Protein AF-A0A484GMH0-F1 (afdb_monomer)

Nearest PDB structures (foldseek):
  7a5h-assembly1_C  TM=8.309E-01  e=9.906E-07  Homo sapiens
  4v5j-assembly2_CY  TM=5.262E-01  e=5.027E-02  Thermus thermophilus HB8
  8fze-assembly1_w  TM=6.477E-01  e=5.880E-01  Escherichia coli
  6ost-assembly1_7  TM=6.336E-01  e=9.364E-01  Escherichia coli
  8oir-assembly1_Aa  TM=5.396E-01  e=1.395E+00  Homo sapiens

Sequence (112 aa):
QFTQNIGAGRPVLRSGGSTSILQMQKCGQSCTCHQTRSVDQNRDLAQRILQEKVDVFYNGENSPVYKEKREAEKRKQVRKKKANETLEKKKVLKEQWESSKNVPGERTADSD

Mean predicted aligned error: 14.79 Å

Solvent-accessible surface area (backbone atoms only — not comparable to full-atom values): 6808 Å² total; per-residue (Å²): 109,76,62,91,77,86,73,93,79,76,91,70,86,86,72,73,91,30,37,28,50,50,70,45,86,90,79,70,52,71,43,77,24,70,84,47,76,44,45,66,63,12,42,55,51,31,49,52,56,49,48,55,53,47,46,38,68,75,45,44,83,71,20,67,71,50,46,53,52,53,50,53,51,50,53,53,49,51,54,51,51,54,52,51,56,53,50,54,55,51,49,55,53,49,53,53,53,53,53,67,66,67,54,80,75,79,79,74,83,85,87,133

Structure (mmCIF, N/CA/C/O backbone):
data_AF-A0A484GMH0-F1
#
_entry.id   AF-A0A484GMH0-F1
#
loop_
_atom_site.group_PDB
_atom_site.id
_atom_site.type_symbol
_atom_site.label_atom_id
_atom_site.label_alt_id
_atom_site.label_comp_id
_atom_site.label_asym_id
_atom_site.label_entity_id
_atom_site.label_seq_id
_atom_site.pdbx_PDB_ins_code
_atom_site.Cartn_x
_atom_site.Cartn_y
_atom_site.Cartn_z
_atom_site.occupancy
_atom_site.B_iso_or_equiv
_atom_site.auth_seq_id
_atom_site.auth_comp_id
_atom_site.auth_asym_id
_atom_site.auth_atom_id
_atom_site.pdbx_PDB_model_num
ATOM 1 N N . GLN A 1 1 ? 22.576 0.852 -17.010 1.00 48.53 1 GLN A N 1
ATOM 2 C CA . GLN A 1 1 ? 23.902 0.680 -16.376 1.00 48.53 1 GLN A CA 1
ATOM 3 C C . GLN A 1 1 ? 23.690 -0.021 -15.038 1.00 48.53 1 GLN A C 1
ATOM 5 O O . GLN A 1 1 ? 22.777 0.371 -14.324 1.00 48.53 1 GLN A O 1
ATOM 10 N N . PHE A 1 2 ? 24.457 -1.069 -14.728 1.00 44.62 2 PHE A N 1
ATOM 11 C CA . PHE A 1 2 ? 24.383 -1.789 -13.450 1.00 44.62 2 PHE A CA 1
ATOM 12 C C . PHE A 1 2 ? 25.461 -1.216 -12.525 1.00 44.62 2 PHE A C 1
ATOM 14 O O . PHE A 1 2 ? 26.643 -1.369 -12.820 1.00 44.62 2 PHE A O 1
ATOM 21 N N . THR A 1 3 ? 25.094 -0.526 -11.445 1.00 44.19 3 THR A N 1
ATOM 22 C CA . THR A 1 3 ? 26.068 -0.058 -10.443 1.00 44.19 3 THR A CA 1
ATOM 23 C C . THR A 1 3 ? 25.788 -0.707 -9.099 1.00 44.19 3 THR A C 1
ATOM 25 O O . THR A 1 3 ? 24.674 -0.663 -8.589 1.00 44.19 3 THR A O 1
ATOM 28 N N . GLN A 1 4 ? 26.819 -1.316 -8.518 1.00 48.34 4 GLN A N 1
ATOM 29 C CA . GLN A 1 4 ? 26.768 -1.872 -7.171 1.00 48.34 4 GLN A CA 1
ATOM 30 C C . GLN A 1 4 ? 26.784 -0.706 -6.178 1.00 48.34 4 GLN A C 1
ATOM 32 O O . GLN A 1 4 ? 27.818 -0.071 -5.991 1.00 48.34 4 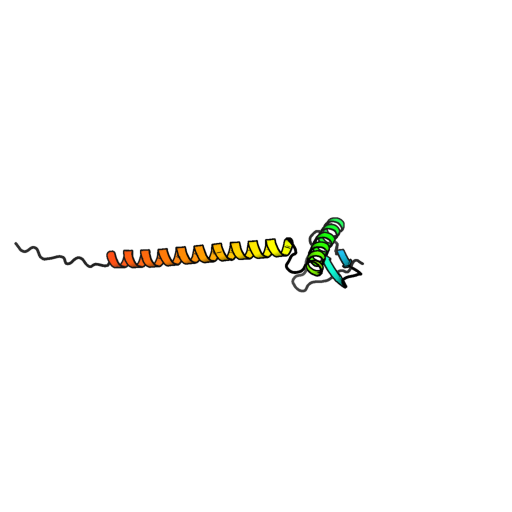GLN A O 1
ATOM 37 N N . ASN A 1 5 ? 25.643 -0.387 -5.568 1.00 44.81 5 ASN A N 1
ATOM 38 C CA . ASN A 1 5 ? 25.601 0.568 -4.462 1.00 44.81 5 ASN A CA 1
ATOM 39 C C . ASN A 1 5 ? 25.665 -0.185 -3.130 1.00 44.81 5 ASN A C 1
ATOM 41 O O . ASN A 1 5 ? 24.837 -1.051 -2.852 1.00 44.81 5 ASN A O 1
ATOM 45 N N . ILE A 1 6 ? 26.664 0.154 -2.314 1.00 49.91 6 ILE A N 1
ATOM 46 C CA . ILE A 1 6 ? 26.855 -0.363 -0.958 1.00 49.91 6 ILE A CA 1
ATOM 47 C C . ILE A 1 6 ? 26.068 0.543 -0.005 1.00 49.91 6 ILE A C 1
ATOM 49 O O . ILE A 1 6 ? 26.426 1.700 0.194 1.00 49.91 6 ILE A O 1
ATOM 53 N N . GLY A 1 7 ? 24.983 0.028 0.576 1.00 45.19 7 GLY A N 1
ATOM 54 C CA . GLY A 1 7 ? 24.279 0.688 1.677 1.00 45.19 7 GLY A CA 1
ATOM 55 C C . GLY A 1 7 ? 24.997 0.445 3.007 1.00 45.19 7 GLY A C 1
ATOM 56 O O . GLY A 1 7 ? 25.358 -0.689 3.319 1.00 45.19 7 GLY A O 1
ATOM 57 N N . ALA A 1 8 ? 25.211 1.504 3.789 1.00 57.28 8 ALA A N 1
ATOM 58 C CA . ALA A 1 8 ? 25.836 1.438 5.105 1.00 57.28 8 ALA A CA 1
ATOM 59 C C . ALA A 1 8 ? 24.957 0.658 6.103 1.00 57.28 8 ALA A C 1
ATOM 61 O O . ALA A 1 8 ? 23.850 1.083 6.428 1.00 57.28 8 ALA A O 1
ATOM 62 N N . GLY A 1 9 ? 25.470 -0.472 6.605 1.00 47.34 9 GLY A N 1
ATOM 63 C CA . GLY A 1 9 ? 24.882 -1.219 7.720 1.00 47.34 9 GLY A CA 1
ATOM 64 C C . GLY A 1 9 ? 24.852 -2.733 7.506 1.00 47.34 9 GLY A C 1
ATOM 65 O O . GLY A 1 9 ? 23.870 -3.263 7.003 1.00 47.34 9 GLY A O 1
ATOM 66 N N . ARG A 1 10 ? 25.892 -3.412 8.014 1.00 48.38 10 ARG A N 1
ATOM 67 C CA . ARG A 1 10 ? 26.157 -4.871 8.037 1.00 48.38 10 ARG A CA 1
ATOM 68 C C . ARG A 1 10 ? 26.772 -5.464 6.754 1.00 48.38 10 ARG A C 1
ATOM 70 O O . ARG A 1 10 ? 26.235 -5.272 5.667 1.00 48.38 10 ARG A O 1
ATOM 77 N N . PRO A 1 11 ? 27.868 -6.243 6.868 1.00 45.25 11 PRO A N 1
ATOM 78 C CA . PRO A 1 11 ? 28.410 -7.000 5.747 1.00 45.25 11 PRO A 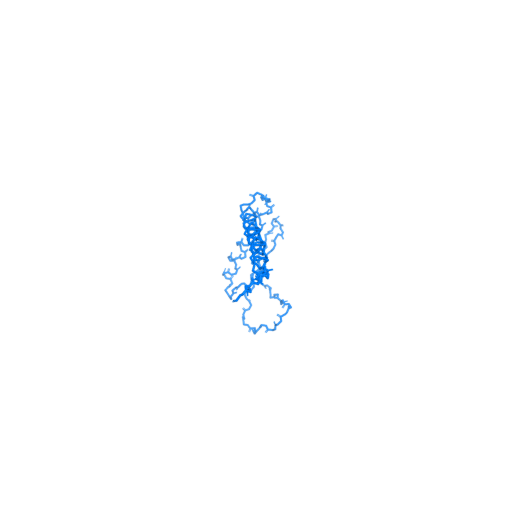CA 1
ATOM 79 C C . PRO A 1 11 ? 27.437 -8.129 5.389 1.00 45.25 11 PRO A C 1
ATOM 81 O O . PRO A 1 11 ? 27.369 -9.162 6.052 1.00 45.25 11 PRO A O 1
ATOM 84 N N . VAL A 1 12 ? 26.647 -7.915 4.340 1.00 48.78 12 VAL A N 1
ATOM 85 C CA . VAL A 1 12 ? 25.870 -8.975 3.697 1.00 48.78 12 VAL A CA 1
ATOM 86 C C . VAL A 1 12 ? 26.869 -9.868 2.964 1.00 48.78 12 VAL A C 1
ATOM 88 O O . VAL A 1 12 ? 27.599 -9.378 2.102 1.00 48.78 12 VAL A O 1
ATOM 91 N N . LEU A 1 13 ? 26.934 -11.159 3.323 1.00 46.47 13 LEU A N 1
ATOM 92 C CA . LEU A 1 13 ? 27.776 -12.139 2.631 1.00 46.47 13 LEU A CA 1
ATOM 93 C C . LEU A 1 13 ? 27.540 -12.032 1.120 1.00 46.47 13 LEU A C 1
ATOM 95 O O . LEU A 1 13 ? 26.443 -12.258 0.603 1.00 46.47 13 LEU A O 1
ATOM 99 N N . ARG A 1 14 ? 28.597 -11.604 0.434 1.00 55.09 14 ARG A N 1
ATOM 100 C CA . ARG A 1 14 ? 28.591 -11.184 -0.959 1.00 55.09 14 ARG A CA 1
ATOM 101 C C . ARG A 1 14 ? 28.341 -12.398 -1.850 1.00 55.09 14 ARG A C 1
ATOM 103 O O . ARG A 1 14 ? 29.213 -13.246 -1.995 1.00 55.09 14 ARG A O 1
ATOM 110 N N . SER A 1 15 ? 27.176 -12.456 -2.486 1.00 49.88 15 SER A N 1
ATOM 111 C CA . SER A 1 15 ? 26.957 -13.344 -3.629 1.00 49.88 15 SER A CA 1
ATOM 112 C C . SER A 1 15 ? 26.062 -12.649 -4.654 1.00 49.88 15 SER A C 1
ATOM 114 O O . SER A 1 15 ? 24.876 -12.453 -4.393 1.00 49.88 15 SER A O 1
ATOM 116 N N . GLY A 1 16 ? 26.682 -12.229 -5.767 1.00 55.91 16 GLY A N 1
ATOM 117 C CA . GLY A 1 16 ? 26.065 -11.779 -7.024 1.00 55.91 16 GLY A CA 1
ATOM 118 C C . GLY A 1 16 ? 25.149 -10.554 -6.939 1.00 55.91 16 GLY A C 1
ATOM 119 O O . GLY A 1 16 ? 23.947 -10.697 -6.753 1.00 55.91 16 GLY A O 1
ATOM 120 N N . GLY A 1 17 ? 25.696 -9.346 -7.110 1.00 58.09 17 GLY A N 1
ATOM 121 C CA . GLY A 1 17 ? 24.915 -8.102 -7.118 1.00 58.09 17 GLY A CA 1
ATOM 122 C C . GLY A 1 17 ? 24.117 -7.902 -8.412 1.00 58.09 17 GLY A C 1
ATOM 123 O O . GLY A 1 17 ? 24.685 -7.516 -9.429 1.00 58.09 17 GLY A O 1
ATOM 124 N N . SER A 1 18 ? 22.803 -8.124 -8.363 1.00 62.09 18 SER A N 1
ATOM 125 C CA . SER A 1 18 ? 21.842 -7.913 -9.458 1.00 62.09 18 SER A CA 1
ATOM 126 C C . SER A 1 18 ? 21.076 -6.589 -9.312 1.00 62.09 18 SER A C 1
ATOM 128 O O . SER A 1 18 ? 19.857 -6.548 -9.159 1.00 62.09 18 SER A O 1
ATOM 130 N N . THR A 1 19 ? 21.807 -5.475 -9.334 1.00 62.78 19 THR A N 1
ATOM 131 C CA . THR A 1 19 ? 21.259 -4.118 -9.191 1.00 62.78 19 THR A CA 1
ATOM 132 C C . THR A 1 19 ? 20.698 -3.568 -10.498 1.00 62.78 19 THR A C 1
ATOM 134 O O . THR A 1 19 ? 21.461 -3.112 -11.348 1.00 62.78 19 THR A O 1
ATOM 137 N N . SER A 1 20 ? 19.378 -3.487 -10.639 1.00 64.06 20 SER A N 1
ATOM 138 C CA . SER A 1 20 ? 18.770 -2.829 -11.804 1.00 64.06 20 SER A CA 1
ATOM 139 C C . SER A 1 20 ? 18.550 -1.339 -11.524 1.00 64.06 20 SER A C 1
ATOM 141 O O . SER A 1 20 ? 17.843 -0.975 -10.580 1.00 64.06 20 SER A O 1
ATOM 143 N N . ILE A 1 21 ? 19.149 -0.471 -12.348 1.00 68.00 21 ILE A N 1
ATOM 144 C CA . ILE A 1 21 ? 18.883 0.977 -12.365 1.00 68.00 21 ILE A CA 1
ATOM 145 C C . ILE A 1 21 ? 18.092 1.320 -13.618 1.00 68.00 21 ILE A C 1
ATOM 147 O O . ILE A 1 21 ? 18.552 1.064 -14.735 1.00 68.00 21 ILE A O 1
ATOM 151 N N . LEU A 1 22 ? 16.928 1.935 -13.421 1.00 70.38 22 LEU A N 1
ATOM 152 C CA . LEU A 1 22 ? 16.090 2.461 -14.490 1.00 70.38 22 LEU A CA 1
ATOM 153 C C . LEU A 1 22 ? 15.906 3.971 -14.309 1.00 70.38 22 LEU A C 1
ATOM 155 O O . LEU A 1 22 ? 15.571 4.444 -13.220 1.00 70.38 22 LEU A O 1
ATOM 159 N N . GLN A 1 23 ? 16.107 4.718 -15.391 1.00 73.50 23 GLN A N 1
ATOM 160 C CA . GLN A 1 23 ? 15.944 6.168 -15.433 1.00 73.50 23 GLN A CA 1
ATOM 161 C C . GLN A 1 23 ? 15.025 6.551 -16.592 1.00 73.50 23 GLN A C 1
ATOM 163 O O . GLN A 1 23 ? 15.240 6.123 -17.726 1.00 73.50 23 GLN A O 1
ATOM 168 N N . MET A 1 24 ? 14.023 7.384 -16.310 1.00 72.31 24 MET A N 1
ATOM 169 C CA . MET A 1 24 ? 13.164 7.978 -17.331 1.00 72.31 24 MET A CA 1
ATOM 170 C C . MET A 1 24 ? 13.815 9.256 -17.872 1.00 72.31 24 MET A C 1
ATOM 172 O O . MET A 1 24 ? 14.026 10.207 -17.121 1.00 72.31 24 MET A O 1
ATOM 176 N N . GLN A 1 25 ? 14.072 9.326 -19.180 1.00 62.91 25 GLN A N 1
ATOM 177 C CA . GLN A 1 25 ? 14.740 10.488 -19.787 1.00 62.91 25 GLN A CA 1
ATOM 178 C C . GLN A 1 25 ? 13.916 11.786 -19.741 1.00 62.91 25 GLN A C 1
ATOM 180 O O . GLN A 1 25 ? 14.492 12.861 -19.645 1.00 62.91 25 GLN A O 1
ATOM 185 N N . LYS A 1 26 ? 12.580 11.715 -19.816 1.00 63.03 26 LYS A N 1
ATOM 186 C CA . LYS A 1 26 ? 11.726 12.911 -19.960 1.00 63.03 26 LYS A CA 1
ATOM 187 C C . LYS A 1 26 ? 11.402 13.621 -18.641 1.00 63.03 26 LYS A C 1
ATOM 189 O O . LYS A 1 26 ? 11.220 14.829 -18.640 1.00 63.03 26 LYS A O 1
ATOM 194 N N . CYS A 1 27 ? 11.349 12.879 -17.535 1.00 63.41 27 CYS A N 1
ATOM 195 C CA . CYS A 1 27 ? 10.976 13.390 -16.209 1.00 63.41 27 CYS A CA 1
ATOM 196 C C . CYS A 1 27 ? 12.184 13.515 -15.258 1.00 63.41 27 CYS A C 1
ATOM 198 O O . CYS A 1 27 ? 12.066 14.074 -14.174 1.00 63.41 27 CYS A O 1
ATOM 200 N N . GLY A 1 28 ? 13.342 12.942 -15.610 1.00 69.38 28 GLY A N 1
ATOM 201 C CA . GLY A 1 28 ? 14.514 12.888 -14.725 1.00 69.38 28 GLY A CA 1
ATOM 202 C C . GLY A 1 28 ? 14.368 11.933 -13.531 1.00 69.38 28 GLY A C 1
ATOM 203 O O . GLY A 1 28 ? 15.321 11.751 -12.777 1.00 69.38 28 GLY A O 1
ATOM 204 N N . GLN A 1 29 ? 13.213 11.277 -13.370 1.00 74.88 29 GLN A N 1
ATOM 205 C CA . GLN A 1 29 ? 12.964 10.332 -12.287 1.00 74.88 29 GLN A CA 1
ATOM 206 C C . GLN A 1 29 ? 13.815 9.065 -12.457 1.00 74.88 29 GLN A C 1
ATOM 208 O O . GLN A 1 29 ? 13.820 8.431 -13.518 1.00 74.88 29 GLN A O 1
ATOM 213 N N . SER A 1 30 ? 14.509 8.674 -11.389 1.00 75.38 30 SER A N 1
ATOM 214 C CA . SER A 1 30 ? 15.303 7.449 -11.329 1.00 75.38 30 SER A CA 1
ATOM 215 C C . SER A 1 30 ? 14.809 6.507 -10.229 1.00 75.38 30 SER A C 1
ATOM 217 O O . SER A 1 30 ? 14.219 6.908 -9.215 1.00 75.38 30 SER A O 1
ATOM 219 N N . CYS A 1 31 ? 15.013 5.212 -10.449 1.00 76.19 31 CYS A N 1
ATOM 220 C CA . CYS A 1 31 ? 14.775 4.175 -9.458 1.00 76.19 31 CYS A CA 1
ATOM 221 C C . CYS A 1 31 ? 15.897 3.133 -9.510 1.00 76.19 31 CYS A C 1
ATOM 223 O O . CYS A 1 31 ? 16.397 2.773 -10.577 1.00 76.19 31 CYS A O 1
ATOM 225 N N . THR A 1 32 ? 16.296 2.660 -8.334 1.00 77.75 32 THR A N 1
ATOM 226 C CA . THR A 1 32 ? 17.236 1.554 -8.169 1.00 77.75 32 THR A CA 1
ATOM 227 C C . THR A 1 32 ? 16.511 0.443 -7.414 1.00 77.75 32 THR A C 1
ATOM 229 O O . THR A 1 32 ? 15.840 0.704 -6.415 1.00 77.75 32 THR A O 1
ATOM 232 N N . CYS A 1 33 ? 16.579 -0.793 -7.909 1.00 75.94 33 CYS A N 1
ATOM 233 C CA . CYS A 1 33 ? 15.891 -1.939 -7.309 1.00 75.94 33 CYS A CA 1
ATOM 234 C C . CYS A 1 33 ? 16.870 -3.093 -7.053 1.00 75.94 33 CYS A C 1
ATOM 236 O O . CYS A 1 33 ? 17.670 -3.439 -7.923 1.00 75.94 33 CYS A O 1
ATOM 238 N N . HIS A 1 34 ? 16.791 -3.667 -5.848 1.00 77.81 34 HIS A N 1
ATOM 239 C CA . HIS A 1 34 ? 17.595 -4.801 -5.372 1.00 77.81 34 HIS A CA 1
ATOM 240 C C . HIS A 1 34 ? 16.750 -5.724 -4.486 1.00 77.81 34 HIS A C 1
ATOM 242 O O . HIS A 1 34 ? 17.130 -6.059 -3.365 1.00 77.81 34 HIS A O 1
ATOM 248 N N . GLN A 1 35 ? 15.542 -6.056 -4.935 1.00 76.81 35 GLN A N 1
ATOM 249 C CA . GLN A 1 35 ? 14.603 -6.796 -4.096 1.00 76.81 35 GLN A CA 1
ATOM 250 C C . GLN A 1 35 ? 14.886 -8.301 -4.106 1.00 76.81 35 GLN A C 1
ATOM 252 O O . GLN A 1 35 ? 14.721 -8.983 -3.097 1.00 76.81 35 GLN A O 1
ATOM 257 N N . THR A 1 36 ? 15.307 -8.819 -5.257 1.00 81.31 36 THR A N 1
ATOM 258 C CA . THR A 1 36 ? 15.567 -10.240 -5.482 1.00 81.31 36 THR A CA 1
ATOM 259 C C . THR A 1 36 ? 16.975 -10.446 -6.029 1.00 81.31 36 THR A C 1
ATOM 261 O O . THR A 1 36 ? 17.648 -9.500 -6.435 1.00 81.31 36 THR A O 1
ATOM 264 N N . ARG A 1 37 ? 17.426 -11.703 -6.072 1.00 79.12 37 ARG A N 1
ATOM 265 C CA . ARG A 1 37 ? 18.674 -12.068 -6.759 1.00 79.12 37 ARG A CA 1
ATOM 266 C C . ARG A 1 37 ? 18.520 -12.074 -8.288 1.00 79.12 37 ARG A C 1
ATOM 268 O O . ARG A 1 37 ? 19.537 -12.099 -8.974 1.00 79.12 37 ARG A O 1
ATOM 275 N N . SER A 1 38 ? 17.294 -12.012 -8.816 1.00 78.19 38 SER A N 1
ATOM 276 C CA . SER A 1 38 ? 17.012 -12.009 -10.253 1.00 78.19 38 SER A CA 1
ATOM 277 C C . SER A 1 38 ? 16.997 -10.588 -10.820 1.00 78.19 38 SER A C 1
ATOM 279 O O . SER A 1 38 ? 16.256 -9.718 -10.361 1.00 78.19 38 SER A O 1
ATOM 281 N N . VAL A 1 39 ? 17.809 -10.358 -11.854 1.00 77.94 39 VAL A N 1
ATOM 282 C CA . VAL A 1 39 ? 17.892 -9.067 -12.555 1.00 77.94 39 VAL A CA 1
ATOM 283 C C . VAL A 1 39 ? 16.579 -8.735 -13.261 1.00 77.94 39 VAL A C 1
ATOM 285 O O . VAL A 1 39 ? 16.139 -7.588 -13.193 1.00 77.94 39 VAL A O 1
ATOM 288 N N . ASP A 1 40 ? 15.941 -9.723 -13.890 1.00 81.75 40 ASP A N 1
ATOM 289 C CA . ASP A 1 40 ? 14.696 -9.530 -14.641 1.00 81.75 40 ASP A CA 1
ATOM 290 C C . ASP A 1 40 ? 13.541 -9.171 -13.709 1.00 81.75 40 ASP A C 1
ATOM 292 O O . ASP A 1 40 ? 12.851 -8.178 -13.928 1.00 81.75 40 ASP A O 1
ATOM 296 N N . GLN A 1 41 ? 13.419 -9.879 -12.580 1.00 82.88 41 GLN A N 1
ATOM 297 C CA . GLN A 1 41 ? 12.443 -9.525 -11.546 1.00 82.88 41 GLN A CA 1
ATOM 298 C C . GLN A 1 41 ? 12.703 -8.117 -10.998 1.00 82.88 41 GLN A C 1
ATOM 300 O O . GLN A 1 41 ? 11.771 -7.331 -10.833 1.00 82.88 41 GLN A O 1
ATOM 305 N N . ASN A 1 42 ? 13.967 -7.754 -10.764 1.00 81.69 42 ASN A N 1
ATOM 306 C CA . ASN A 1 42 ? 14.319 -6.407 -10.314 1.00 81.69 42 ASN A CA 1
ATOM 307 C C . ASN A 1 42 ? 14.038 -5.342 -11.387 1.00 81.69 42 ASN A C 1
ATOM 309 O O . ASN A 1 42 ? 13.691 -4.213 -11.044 1.00 81.69 42 ASN A O 1
ATOM 313 N N . ARG A 1 43 ? 14.161 -5.674 -12.677 1.00 82.19 43 ARG A N 1
ATOM 314 C CA . ARG A 1 43 ? 13.851 -4.778 -13.798 1.00 82.19 43 ARG A CA 1
ATOM 315 C C . ARG A 1 43 ? 12.346 -4.543 -13.918 1.00 82.19 43 ARG A C 1
ATOM 317 O O . ARG A 1 43 ? 11.941 -3.397 -14.098 1.00 82.19 43 ARG A O 1
ATOM 324 N N . ASP A 1 44 ? 11.533 -5.584 -13.785 1.00 86.25 44 ASP A N 1
ATOM 325 C CA . ASP A 1 44 ? 10.072 -5.469 -13.820 1.00 86.25 44 ASP A CA 1
ATOM 326 C C . ASP A 1 44 ? 9.548 -4.680 -12.618 1.00 86.25 44 ASP A C 1
ATOM 328 O O . ASP A 1 44 ? 8.699 -3.800 -12.761 1.00 86.25 44 ASP A O 1
ATOM 332 N N . LEU A 1 45 ? 10.111 -4.926 -11.433 1.00 85.31 45 LEU A N 1
ATOM 333 C CA . LEU A 1 45 ? 9.804 -4.147 -10.235 1.00 85.31 45 LEU A CA 1
ATOM 334 C C . LEU A 1 45 ? 10.220 -2.682 -10.390 1.00 85.31 45 LEU A C 1
ATOM 336 O O . LEU A 1 45 ? 9.437 -1.790 -10.069 1.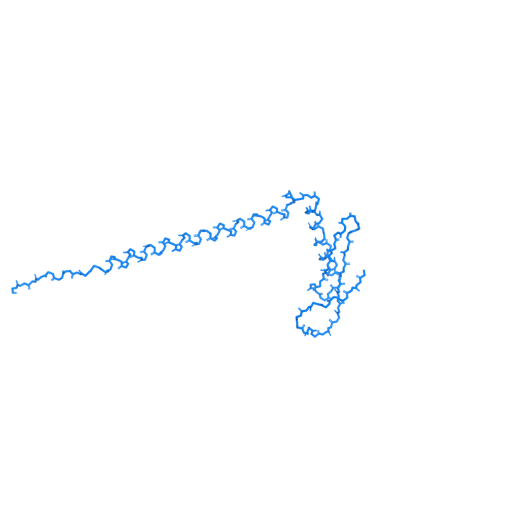00 85.31 45 LEU A O 1
ATOM 340 N N . ALA A 1 46 ? 11.418 -2.417 -10.918 1.00 83.75 46 ALA A N 1
ATOM 341 C CA . ALA A 1 46 ? 11.879 -1.058 -11.185 1.00 83.75 46 ALA A CA 1
ATOM 342 C C . ALA A 1 46 ? 10.956 -0.329 -12.174 1.00 83.75 46 ALA A C 1
ATOM 344 O O . ALA A 1 46 ? 10.615 0.827 -11.939 1.00 83.75 46 ALA A O 1
ATOM 345 N N . GLN A 1 47 ? 10.495 -1.003 -13.233 1.00 86.06 47 GLN A N 1
ATOM 346 C CA . GLN A 1 47 ? 9.530 -0.441 -14.183 1.00 86.06 47 GLN A CA 1
ATOM 347 C C . GLN A 1 47 ? 8.197 -0.097 -13.515 1.00 86.06 47 GLN A C 1
ATOM 349 O O . GLN A 1 47 ? 7.718 1.018 -13.694 1.00 86.06 47 GLN A O 1
ATOM 354 N N . ARG A 1 48 ? 7.632 -0.999 -12.701 1.00 86.44 48 ARG A N 1
ATOM 355 C CA . ARG A 1 48 ? 6.381 -0.735 -11.964 1.00 86.44 48 ARG A CA 1
ATOM 356 C C . ARG A 1 48 ? 6.516 0.461 -11.024 1.00 86.44 48 ARG A C 1
ATOM 358 O O . ARG A 1 48 ? 5.704 1.376 -11.075 1.00 86.44 48 ARG A O 1
ATOM 365 N N . ILE A 1 49 ? 7.589 0.497 -10.232 1.00 85.44 49 ILE A N 1
ATOM 366 C CA . ILE A 1 49 ? 7.868 1.602 -9.303 1.00 85.44 49 ILE A CA 1
ATOM 367 C C . ILE A 1 49 ? 8.053 2.921 -10.060 1.00 85.44 49 ILE A C 1
ATOM 369 O O . ILE A 1 49 ? 7.605 3.973 -9.606 1.00 85.44 49 ILE A O 1
ATOM 373 N N . LEU A 1 50 ? 8.748 2.894 -11.199 1.00 85.38 50 LEU A N 1
ATOM 374 C CA . LEU A 1 50 ? 8.955 4.087 -12.010 1.00 85.38 50 LEU A CA 1
ATOM 375 C C . LEU A 1 50 ? 7.642 4.571 -12.628 1.00 85.38 50 LEU A C 1
ATOM 377 O O . LEU A 1 50 ? 7.385 5.770 -12.588 1.00 85.38 50 LEU A O 1
ATOM 381 N N . GLN A 1 51 ? 6.810 3.656 -13.132 1.00 84.69 51 GLN A N 1
ATOM 382 C CA . GLN A 1 51 ? 5.491 3.963 -13.682 1.00 84.69 51 GLN A CA 1
ATOM 383 C C . GLN A 1 51 ? 4.598 4.623 -12.630 1.00 84.69 51 GLN A C 1
ATOM 385 O O . GLN A 1 51 ? 4.071 5.698 -12.884 1.00 84.69 51 GLN A O 1
ATOM 390 N N . GLU A 1 52 ? 4.518 4.069 -11.418 1.00 84.31 52 GLU A N 1
ATOM 391 C CA . GLU A 1 52 ? 3.749 4.672 -10.322 1.00 84.31 52 GLU A CA 1
ATOM 392 C C . GLU A 1 52 ? 4.236 6.087 -9.984 1.00 84.31 52 GLU A C 1
ATOM 394 O O . GLU A 1 52 ? 3.435 7.007 -9.815 1.00 84.31 52 GLU A O 1
ATOM 399 N N . LYS A 1 53 ? 5.559 6.295 -9.908 1.00 83.12 53 LYS A N 1
ATOM 400 C CA . LYS A 1 53 ? 6.135 7.626 -9.651 1.00 83.12 53 LYS A CA 1
ATOM 401 C C . LYS A 1 53 ? 5.791 8.622 -10.753 1.00 83.12 53 LYS A C 1
ATOM 403 O O . LYS A 1 53 ? 5.576 9.795 -10.465 1.00 83.12 53 LYS A O 1
ATOM 408 N N . VAL A 1 54 ? 5.755 8.162 -11.995 1.00 84.12 54 VAL A N 1
ATOM 409 C CA . VAL A 1 54 ? 5.451 8.983 -13.169 1.00 84.12 54 VAL A CA 1
ATOM 410 C C . VAL A 1 54 ? 3.966 9.304 -13.232 1.00 84.12 54 VAL A C 1
ATOM 412 O O . VAL A 1 54 ? 3.609 10.457 -13.449 1.00 84.12 54 VAL A O 1
ATOM 415 N N . ASP A 1 55 ? 3.105 8.332 -12.947 1.00 83.38 55 ASP A N 1
ATOM 416 C CA . ASP A 1 55 ? 1.666 8.547 -12.846 1.00 83.38 55 ASP A CA 1
ATOM 417 C C . ASP A 1 55 ? 1.346 9.553 -11.738 1.00 83.38 55 ASP A C 1
ATOM 419 O O . ASP A 1 55 ? 0.483 10.406 -11.914 1.00 83.38 55 ASP A O 1
ATOM 423 N N . VAL A 1 56 ? 2.058 9.511 -10.607 1.00 81.62 56 VAL A N 1
ATOM 424 C CA . VAL A 1 56 ? 1.941 10.536 -9.556 1.00 81.62 56 VAL A CA 1
ATOM 425 C C . VAL A 1 56 ? 2.495 11.886 -10.018 1.00 81.62 56 VAL A C 1
ATOM 427 O O . VAL A 1 56 ? 1.905 12.910 -9.694 1.00 81.62 56 VAL A O 1
ATOM 430 N N . PHE A 1 57 ? 3.588 11.920 -10.781 1.00 82.25 57 PHE A N 1
ATOM 431 C CA . PHE A 1 57 ? 4.149 13.173 -11.295 1.00 82.25 57 PHE A CA 1
ATOM 432 C C . PHE A 1 57 ? 3.193 13.887 -12.262 1.00 82.25 57 PHE A C 1
ATOM 434 O O . PHE A 1 57 ? 2.994 15.092 -12.141 1.00 82.25 57 PHE A O 1
ATOM 441 N N . TYR A 1 58 ? 2.569 13.152 -13.187 1.00 82.31 58 TYR A N 1
ATOM 442 C CA . TYR A 1 58 ? 1.653 13.731 -14.173 1.00 82.31 58 TYR A CA 1
ATOM 443 C C . TYR A 1 58 ? 0.225 13.926 -13.642 1.00 82.31 58 TYR A C 1
ATOM 445 O O . TYR A 1 58 ? -0.395 14.941 -13.948 1.00 82.31 58 TYR A O 1
ATOM 453 N N . ASN A 1 59 ? -0.303 12.995 -12.836 1.00 80.56 59 ASN A N 1
ATOM 454 C CA . ASN A 1 59 ? -1.690 13.054 -12.344 1.00 80.56 59 ASN A CA 1
ATOM 455 C C . ASN A 1 59 ? -1.823 13.672 -10.940 1.00 80.56 59 ASN A C 1
ATOM 457 O O . ASN A 1 59 ? -2.941 13.934 -10.488 1.00 80.56 59 ASN A O 1
ATOM 461 N N . GLY A 1 60 ? -0.714 13.884 -10.226 1.00 77.31 60 GLY A N 1
ATOM 462 C CA . GLY A 1 60 ? -0.688 14.507 -8.902 1.00 77.31 60 GLY A CA 1
ATOM 463 C C . GLY A 1 60 ? -1.597 13.810 -7.883 1.00 77.31 60 GLY A C 1
ATOM 464 O O . GLY A 1 60 ? -1.581 12.587 -7.720 1.00 77.31 60 GLY A O 1
ATOM 465 N N . GLU A 1 61 ? -2.430 14.604 -7.209 1.00 67.06 61 GLU A N 1
ATOM 466 C CA . GLU A 1 61 ? -3.383 14.156 -6.179 1.00 67.06 61 GLU A CA 1
ATOM 467 C C . GLU A 1 61 ? -4.558 13.336 -6.734 1.00 67.06 61 GLU A C 1
ATOM 469 O O . GLU A 1 61 ? -5.261 12.655 -5.982 1.00 67.06 61 GLU A O 1
ATOM 474 N N . ASN A 1 62 ? -4.767 13.369 -8.052 1.00 68.38 62 ASN A N 1
ATOM 475 C CA . ASN A 1 62 ? -5.829 12.618 -8.710 1.00 68.38 62 ASN A CA 1
ATOM 476 C C . ASN A 1 62 ? -5.414 11.200 -9.102 1.00 68.38 62 ASN A C 1
ATOM 478 O O . ASN A 1 62 ? -6.280 10.430 -9.524 1.00 68.38 62 ASN A O 1
ATOM 482 N N . SER A 1 63 ? -4.138 10.834 -8.928 1.00 75.06 63 SER A N 1
ATOM 483 C CA . SER A 1 63 ? -3.673 9.477 -9.200 1.00 75.06 63 SER A CA 1
ATOM 484 C C . SER A 1 63 ? -4.464 8.456 -8.362 1.00 75.06 63 SER A C 1
ATOM 486 O O . SER A 1 63 ? -4.598 8.639 -7.145 1.00 75.06 63 SER A O 1
ATOM 488 N N . PRO A 1 64 ? -4.979 7.368 -8.967 1.00 73.62 64 PRO A N 1
ATOM 489 C CA . PRO A 1 64 ? -5.699 6.322 -8.238 1.00 73.62 64 PRO A CA 1
ATOM 490 C C . PRO A 1 64 ? -4.847 5.734 -7.105 1.00 73.62 64 PRO A C 1
ATOM 492 O O . PRO A 1 64 ? -5.350 5.536 -6.002 1.00 73.62 64 PRO A O 1
ATOM 495 N N . VA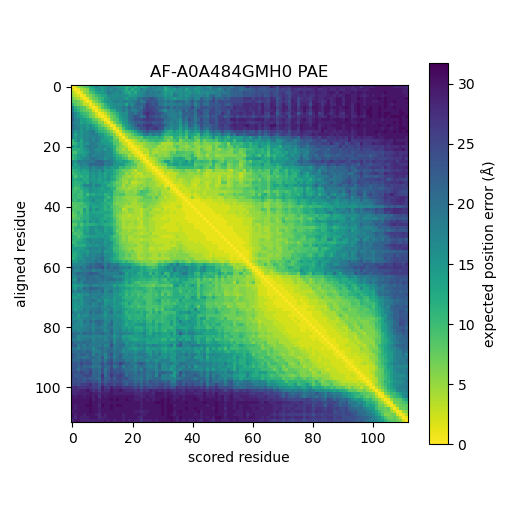L A 1 65 ? -3.534 5.601 -7.324 1.00 75.00 65 VAL A N 1
ATOM 496 C CA . VAL A 1 65 ? -2.566 5.133 -6.317 1.00 75.00 65 VAL A CA 1
ATOM 497 C C . VAL A 1 65 ? -2.537 6.063 -5.098 1.00 75.00 65 VAL A C 1
ATOM 499 O O . VAL A 1 65 ? -2.502 5.615 -3.950 1.00 75.00 65 VAL A O 1
ATOM 502 N N . TYR A 1 66 ? -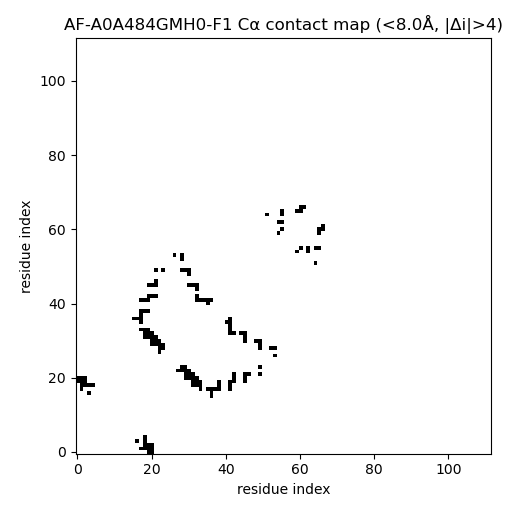2.588 7.378 -5.327 1.00 75.38 66 TYR A N 1
ATOM 503 C CA . TYR A 1 66 ? -2.607 8.361 -4.246 1.00 75.38 66 TYR A CA 1
ATOM 504 C C . TYR A 1 66 ? -3.933 8.329 -3.475 1.00 75.38 66 TYR A C 1
ATOM 506 O O . TYR A 1 66 ? -3.931 8.370 -2.240 1.00 75.38 66 TYR A O 1
ATOM 514 N N . LYS A 1 67 ? -5.064 8.190 -4.180 1.00 79.44 67 LYS A N 1
ATOM 515 C CA . LYS A 1 67 ? -6.394 8.068 -3.561 1.00 79.44 67 LYS A CA 1
ATOM 516 C C . LYS A 1 67 ? -6.498 6.819 -2.689 1.00 79.44 67 LYS A C 1
ATOM 518 O O . LYS A 1 67 ? -6.870 6.938 -1.523 1.00 79.44 67 LYS A O 1
ATOM 523 N N . GLU A 1 68 ? -6.089 5.658 -3.195 1.00 83.12 68 GLU A N 1
ATOM 524 C CA . GLU A 1 68 ? -6.088 4.406 -2.431 1.00 83.12 68 GLU A CA 1
ATOM 525 C C . GLU A 1 68 ? -5.210 4.499 -1.182 1.00 83.12 68 GLU A C 1
ATOM 527 O O . GLU A 1 68 ? -5.634 4.123 -0.085 1.00 83.12 68 GLU A O 1
ATOM 532 N N . LYS A 1 69 ? -4.010 5.079 -1.307 1.00 83.69 69 LYS A N 1
ATOM 533 C CA . LYS A 1 69 ? -3.115 5.296 -0.165 1.00 83.69 69 LYS A CA 1
ATOM 534 C C . LYS A 1 69 ? -3.758 6.195 0.894 1.00 83.69 69 LYS A C 1
ATOM 536 O O . LYS A 1 69 ? -3.738 5.866 2.083 1.00 83.69 69 LYS A O 1
ATOM 541 N N . ARG A 1 70 ? -4.381 7.302 0.479 1.00 82.75 70 ARG A N 1
ATOM 542 C CA . ARG A 1 70 ? -5.091 8.226 1.381 1.00 82.75 70 ARG A CA 1
ATOM 543 C C . ARG A 1 70 ? -6.292 7.567 2.047 1.00 82.75 70 ARG A C 1
ATOM 545 O O . ARG A 1 70 ? -6.533 7.788 3.234 1.00 82.75 70 ARG A O 1
ATOM 552 N N . GLU A 1 71 ? -7.044 6.748 1.324 1.00 83.75 71 GLU A N 1
ATOM 553 C CA . GLU A 1 71 ? -8.154 5.987 1.892 1.00 83.75 71 GLU A CA 1
ATOM 554 C C . GLU A 1 71 ? -7.681 4.935 2.896 1.00 83.75 71 GLU A C 1
ATOM 556 O O . GLU A 1 71 ? -8.266 4.812 3.975 1.00 83.75 71 GLU A O 1
ATOM 561 N N . ALA A 1 72 ? -6.597 4.216 2.599 1.00 85.81 72 ALA A N 1
ATOM 562 C CA . ALA A 1 72 ? -5.994 3.258 3.519 1.00 85.81 72 ALA A CA 1
ATOM 563 C C . ALA A 1 72 ? -5.521 3.941 4.815 1.00 85.81 72 ALA A C 1
ATOM 565 O O . ALA A 1 72 ? -5.791 3.450 5.917 1.00 85.81 72 ALA A O 1
ATOM 566 N N . GLU A 1 73 ? -4.892 5.114 4.706 1.00 88.75 73 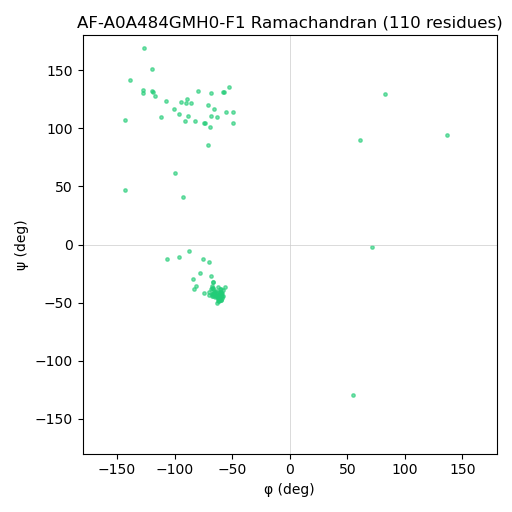GLU A N 1
ATOM 567 C CA . GLU A 1 73 ? -4.502 5.939 5.854 1.00 88.75 73 GLU A CA 1
ATOM 568 C C . GLU A 1 73 ? -5.718 6.390 6.674 1.00 88.75 73 GLU A C 1
ATOM 570 O O . GLU A 1 73 ? -5.731 6.217 7.897 1.00 88.75 73 GLU A O 1
ATOM 575 N N . LYS A 1 74 ? -6.777 6.893 6.025 1.00 89.69 74 LYS A N 1
ATOM 576 C CA . LYS A 1 74 ? -8.033 7.269 6.697 1.00 89.69 74 LYS A CA 1
ATOM 577 C C . LYS A 1 74 ? -8.658 6.078 7.425 1.00 89.69 74 LYS A C 1
ATOM 579 O O . LYS A 1 74 ? -9.011 6.197 8.598 1.00 89.69 74 LYS A O 1
ATOM 584 N N . ARG A 1 75 ? -8.738 4.904 6.787 1.00 89.56 75 ARG A N 1
ATOM 585 C CA . ARG A 1 75 ? -9.256 3.668 7.408 1.00 89.56 75 ARG A CA 1
ATOM 586 C C . ARG A 1 75 ? -8.434 3.272 8.635 1.00 89.56 75 ARG A C 1
ATOM 588 O O . ARG A 1 75 ? -9.010 2.915 9.665 1.00 89.56 75 ARG A O 1
ATOM 595 N N . LYS A 1 76 ? -7.102 3.377 8.566 1.00 91.56 76 LYS A N 1
ATOM 596 C CA . LYS A 1 76 ? -6.207 3.119 9.706 1.00 91.56 76 LYS A CA 1
ATOM 597 C C . LYS A 1 76 ? -6.457 4.101 10.854 1.00 91.56 76 LYS A C 1
ATOM 599 O O . LYS A 1 76 ? -6.546 3.676 12.005 1.00 91.56 76 LYS A O 1
ATOM 604 N N . GLN A 1 77 ? -6.626 5.389 10.555 1.00 90.25 77 GLN A N 1
ATOM 605 C CA . GLN A 1 77 ? -6.939 6.404 11.564 1.00 90.25 77 GLN A CA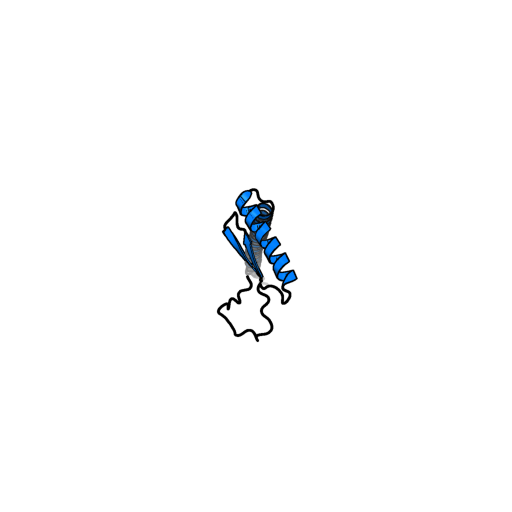 1
ATOM 606 C C . GLN A 1 77 ? -8.303 6.166 12.221 1.00 90.25 77 GLN A C 1
ATOM 608 O O . GLN A 1 77 ? -8.399 6.223 13.444 1.00 90.25 77 GLN A O 1
ATOM 613 N N . VAL A 1 78 ? -9.338 5.838 11.443 1.00 92.25 78 VAL A N 1
ATOM 614 C CA . VAL A 1 78 ? -10.676 5.523 11.974 1.00 92.25 78 VAL A CA 1
ATOM 615 C C . VAL A 1 78 ? -10.621 4.314 12.907 1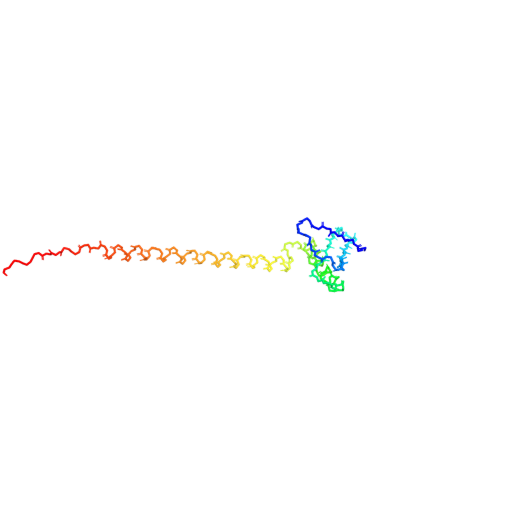.00 92.25 78 VAL A C 1
ATOM 617 O O . VAL A 1 78 ? -11.176 4.364 14.002 1.00 92.25 78 VAL A O 1
ATOM 620 N N . ARG A 1 79 ? -9.908 3.247 12.523 1.00 91.44 79 ARG A N 1
ATOM 621 C CA . ARG A 1 79 ? -9.712 2.072 13.390 1.00 91.44 79 ARG A CA 1
ATOM 622 C C . ARG A 1 79 ? -9.009 2.442 14.697 1.00 91.44 79 ARG A C 1
ATOM 624 O O . ARG A 1 79 ? -9.447 2.005 15.757 1.00 91.44 79 ARG A O 1
ATOM 631 N N . LYS A 1 80 ? -7.971 3.286 14.636 1.00 92.25 80 LYS A N 1
ATOM 632 C CA . LYS A 1 80 ? -7.255 3.766 15.828 1.00 92.25 80 LYS A CA 1
ATOM 633 C C . LYS A 1 80 ? -8.162 4.592 16.748 1.00 92.25 80 LYS A C 1
ATOM 635 O O . LYS A 1 80 ? -8.164 4.357 17.951 1.00 92.25 80 LYS A O 1
ATOM 640 N N . LYS A 1 81 ? -8.962 5.511 16.194 1.00 92.12 81 LYS A N 1
ATOM 641 C CA . LYS A 1 81 ? -9.920 6.320 16.970 1.00 92.12 81 LYS A CA 1
ATOM 642 C C . LYS A 1 81 ? -10.963 5.445 17.667 1.00 92.12 81 LYS A C 1
ATOM 644 O O . LYS A 1 81 ? -11.111 5.543 18.878 1.00 92.12 81 LYS A O 1
ATOM 649 N N . LYS A 1 82 ? -11.582 4.507 16.939 1.00 92.06 82 LYS A N 1
ATOM 650 C CA . LYS A 1 82 ? -12.559 3.561 17.507 1.00 92.06 82 LYS A CA 1
ATOM 651 C C . LYS A 1 82 ? -11.974 2.706 18.632 1.00 92.06 82 LYS A C 1
ATOM 653 O O . LYS A 1 82 ? -12.636 2.483 19.643 1.00 92.06 82 LYS A O 1
ATOM 658 N N . ALA A 1 83 ? -10.740 2.223 18.469 1.00 91.44 83 ALA A N 1
ATOM 659 C CA . ALA A 1 83 ? -10.061 1.454 19.509 1.00 91.44 83 ALA A CA 1
ATOM 660 C C . ALA A 1 83 ? -9.843 2.297 20.774 1.00 91.44 83 ALA A C 1
ATOM 662 O O . ALA A 1 83 ? -10.176 1.844 21.866 1.00 91.44 83 ALA A O 1
ATOM 663 N N . ASN A 1 84 ? -9.369 3.537 20.621 1.00 91.00 84 ASN A N 1
ATOM 664 C CA . ASN A 1 84 ? -9.178 4.456 21.742 1.00 91.00 84 ASN A CA 1
ATOM 665 C C . ASN A 1 84 ? -10.501 4.766 22.456 1.00 91.00 84 ASN A C 1
ATOM 667 O O . ASN A 1 84 ? -10.580 4.618 23.667 1.00 91.00 84 ASN A O 1
ATOM 671 N N . GLU A 1 85 ? -11.562 5.106 21.720 1.00 92.50 85 GLU A N 1
ATOM 672 C CA . GLU A 1 85 ? -12.893 5.357 22.297 1.00 92.50 85 GLU A CA 1
ATOM 673 C C . GLU A 1 85 ? -13.425 4.147 23.077 1.00 92.50 85 GLU A C 1
ATOM 675 O O . GLU A 1 85 ? -14.024 4.292 24.142 1.00 92.50 85 GLU A O 1
ATOM 680 N N . THR A 1 86 ? -13.192 2.937 22.564 1.00 90.31 86 THR A N 1
ATOM 681 C CA . THR A 1 86 ? -13.597 1.696 23.236 1.00 90.31 86 THR A CA 1
ATOM 682 C C . THR A 1 86 ? -12.811 1.477 24.530 1.00 90.31 86 THR A C 1
ATOM 684 O O . THR A 1 86 ? -13.381 1.020 25.520 1.00 90.31 86 THR A O 1
ATOM 687 N N . LEU A 1 87 ? -11.515 1.800 24.541 1.00 90.81 87 LEU A N 1
ATOM 688 C CA . LEU A 1 87 ? -10.679 1.705 25.738 1.00 90.81 87 LEU A CA 1
ATOM 689 C C . LEU A 1 87 ? -11.103 2.717 26.805 1.00 90.81 87 LEU A C 1
ATOM 691 O O . LEU A 1 87 ? -11.239 2.331 27.961 1.00 90.81 87 LEU A O 1
ATOM 695 N N . GLU A 1 88 ? -11.375 3.967 26.427 1.00 91.06 88 GLU A N 1
ATOM 696 C CA . GLU A 1 88 ? -11.829 4.994 27.374 1.00 91.06 88 GLU A CA 1
ATOM 697 C C . GLU A 1 88 ? -13.180 4.626 28.005 1.00 91.06 88 GLU A C 1
ATOM 699 O O . GLU A 1 88 ? -13.318 4.652 29.225 1.00 91.06 88 GLU A O 1
ATOM 704 N N . LYS A 1 89 ? -14.151 4.146 27.213 1.00 91.00 89 LYS A N 1
ATOM 705 C CA . LYS A 1 89 ? -15.440 3.663 27.749 1.00 91.00 89 LYS A CA 1
ATOM 706 C C . LYS A 1 89 ? -15.273 2.506 28.738 1.00 91.00 89 LYS A C 1
ATOM 708 O O . LYS A 1 89 ? -15.977 2.448 29.742 1.00 91.00 89 LYS A O 1
ATOM 713 N N . LYS A 1 90 ? -14.338 1.586 28.472 1.00 89.69 90 LYS A N 1
ATOM 714 C CA . LYS A 1 90 ? -14.041 0.469 29.382 1.00 89.69 90 LYS A CA 1
ATOM 715 C C . LYS A 1 90 ? -13.401 0.929 30.691 1.00 89.69 90 LYS A C 1
ATOM 717 O O . LYS A 1 90 ? -13.703 0.333 31.720 1.00 89.69 90 LYS A O 1
ATOM 722 N N . LYS A 1 91 ? -12.546 1.959 30.669 1.00 91.38 91 LYS A N 1
ATOM 723 C CA . LYS A 1 91 ? -11.957 2.536 31.889 1.00 91.38 91 LYS A CA 1
ATOM 724 C C . LYS A 1 91 ? -13.033 3.145 32.781 1.00 91.38 91 LYS A C 1
ATOM 726 O O . LYS A 1 91 ? -13.135 2.745 33.931 1.00 91.38 91 LYS A O 1
ATOM 731 N N . VAL A 1 92 ? -13.897 3.988 32.214 1.00 88.62 92 VAL A N 1
ATOM 732 C CA . VAL A 1 92 ? -15.000 4.625 32.956 1.00 88.62 92 VAL A CA 1
ATOM 733 C C . VAL A 1 92 ? -15.919 3.580 33.593 1.00 88.62 92 VAL A C 1
ATOM 735 O O . VAL A 1 92 ? -16.271 3.686 34.763 1.00 88.62 92 VAL A O 1
ATOM 738 N N . LEU A 1 93 ? -16.277 2.530 32.848 1.00 86.56 93 LEU A N 1
ATOM 739 C CA . LEU A 1 93 ? -17.142 1.467 33.367 1.00 86.56 93 LEU A CA 1
ATOM 740 C C . LEU A 1 93 ? -16.449 0.656 34.475 1.00 86.56 93 LEU A C 1
ATOM 742 O O . LEU A 1 93 ? -17.085 0.285 35.460 1.00 86.56 93 LEU A O 1
ATOM 746 N N . LYS A 1 94 ? -15.139 0.416 34.346 1.00 88.88 94 LYS A N 1
ATOM 747 C CA . LYS A 1 94 ? -14.335 -0.240 35.382 1.00 88.88 94 LYS A CA 1
ATOM 748 C C . LYS A 1 94 ? -14.258 0.607 36.656 1.00 88.88 94 LYS A C 1
ATOM 750 O O . LYS A 1 94 ? -14.462 0.065 37.734 1.00 88.88 94 LYS A O 1
ATOM 755 N N . GLU A 1 95 ? -14.020 1.909 36.532 1.00 87.75 95 GLU A N 1
ATOM 756 C CA . GLU A 1 95 ? -13.973 2.847 37.661 1.00 87.75 95 GLU A CA 1
ATOM 757 C C . GLU A 1 95 ? -15.324 2.930 38.386 1.00 87.75 95 GLU A C 1
ATOM 759 O O . GLU A 1 95 ? -15.370 2.847 39.611 1.00 87.75 95 GLU A O 1
ATOM 764 N N . GLN A 1 96 ? -16.438 3.003 37.646 1.00 84.12 96 GLN A N 1
ATOM 765 C CA . GLN A 1 96 ? -17.786 2.972 38.230 1.00 84.12 96 GLN A CA 1
ATOM 766 C C . GLN A 1 96 ? -18.060 1.660 38.974 1.00 84.12 96 GLN A C 1
ATOM 768 O O . GLN A 1 96 ? -18.566 1.677 40.092 1.00 84.12 96 GLN A O 1
ATOM 773 N N . TRP A 1 97 ? -17.684 0.521 38.390 1.00 84.19 97 TRP A N 1
ATOM 774 C CA . TRP A 1 97 ? -17.839 -0.790 39.020 1.00 84.19 97 TRP A CA 1
ATOM 775 C C . TRP A 1 97 ? -16.985 -0.948 40.285 1.00 84.19 97 TRP A C 1
ATOM 777 O O . TRP A 1 97 ? -17.448 -1.500 41.283 1.00 84.19 97 TRP A O 1
ATOM 787 N N . GLU A 1 98 ? -15.744 -0.457 40.268 1.00 84.00 98 G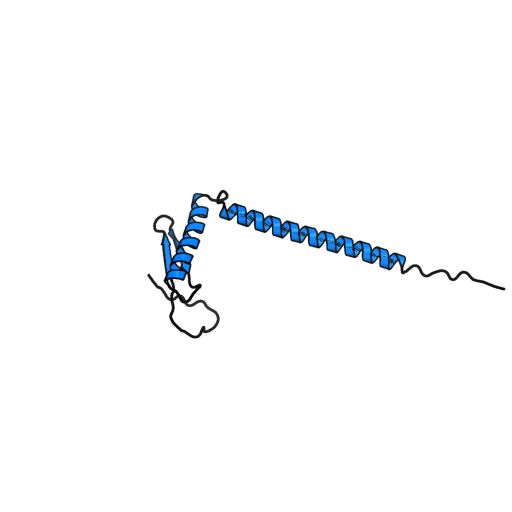LU A N 1
ATOM 788 C CA . GLU A 1 98 ? -14.869 -0.442 41.446 1.00 84.00 98 GLU A CA 1
ATOM 789 C C . GLU A 1 98 ? -15.402 0.502 42.534 1.00 84.00 98 GLU A C 1
ATOM 791 O O . GLU A 1 98 ? -15.376 0.141 43.710 1.00 84.00 98 GLU A O 1
ATOM 796 N N . SER A 1 99 ? -15.982 1.647 42.160 1.00 78.19 99 SER A N 1
ATOM 797 C CA . SER A 1 99 ? -16.648 2.564 43.093 1.00 78.19 99 SER A CA 1
ATOM 798 C C . SER A 1 99 ? -17.901 1.950 43.728 1.00 78.19 99 SER A C 1
ATOM 800 O O . SER A 1 99 ? -18.074 2.068 44.937 1.00 78.19 99 SER A O 1
ATOM 802 N N . SER A 1 100 ? -18.736 1.231 42.966 1.00 75.88 100 SER A N 1
ATOM 803 C CA . SER A 1 100 ? -19.909 0.527 43.514 1.00 75.88 100 SER A CA 1
ATOM 804 C C . SER A 1 100 ? -19.543 -0.655 44.416 1.00 75.88 100 SER A C 1
ATOM 806 O O . SER A 1 100 ? -20.314 -1.010 45.302 1.00 75.88 100 SER A O 1
ATOM 808 N N . LYS A 1 101 ? -18.374 -1.275 44.214 1.00 71.19 101 LYS A N 1
ATOM 809 C CA . LYS A 1 101 ? -17.856 -2.328 45.104 1.00 71.19 101 LYS A CA 1
ATOM 810 C C . LYS A 1 101 ? -17.240 -1.786 46.390 1.00 71.19 101 LYS A C 1
ATOM 812 O O . LYS A 1 101 ? -17.187 -2.516 47.373 1.00 71.19 101 LYS A O 1
ATOM 817 N N . ASN A 1 102 ? -16.776 -0.539 46.387 1.00 61.00 102 ASN A N 1
ATOM 818 C CA . ASN A 1 102 ? -16.208 0.131 47.554 1.00 61.00 102 ASN A CA 1
ATOM 819 C C . ASN A 1 102 ? -17.271 0.933 48.322 1.00 61.00 102 ASN A C 1
ATOM 821 O O . ASN A 1 102 ? -17.022 2.049 48.765 1.00 61.00 102 ASN A O 1
ATOM 825 N N . VAL A 1 103 ? -18.474 0.371 48.460 1.00 57.69 103 VAL A N 1
ATOM 826 C CA . VAL A 1 103 ? -19.409 0.785 49.507 1.00 57.69 103 VAL A CA 1
ATOM 827 C C . VAL A 1 103 ? -19.106 -0.120 50.702 1.00 57.69 103 VAL A C 1
ATOM 829 O O . VAL A 1 103 ? -19.417 -1.314 50.640 1.00 57.69 103 VAL A O 1
ATOM 832 N N . PRO A 1 104 ? -18.458 0.377 51.773 1.00 51.47 104 PRO A N 1
ATOM 833 C CA . PRO A 1 104 ? -18.373 -0.364 53.018 1.00 51.47 104 PRO A CA 1
ATOM 834 C C . PRO A 1 104 ? -19.808 -0.497 53.515 1.00 51.47 104 PRO A C 1
ATOM 836 O O . PRO A 1 104 ? -20.433 0.500 53.868 1.00 51.47 104 PRO A O 1
ATOM 839 N N . GLY A 1 105 ? -20.355 -1.710 53.477 1.00 49.66 105 GLY A N 1
ATOM 840 C CA . GLY A 1 105 ? -21.628 -1.981 54.123 1.00 49.66 105 GLY A CA 1
ATOM 841 C C . GLY A 1 105 ? -21.519 -1.575 55.588 1.00 49.66 105 GLY A C 1
ATOM 842 O O . GLY A 1 105 ? -20.741 -2.172 56.337 1.00 49.66 105 GLY A O 1
ATOM 843 N N . GLU A 1 106 ? -22.280 -0.552 55.977 1.00 49.38 106 GLU A N 1
ATOM 844 C CA . GLU A 1 106 ? -22.719 -0.371 57.353 1.00 49.38 106 GLU A CA 1
ATOM 845 C C . GLU A 1 106 ? -23.294 -1.713 57.811 1.00 49.38 106 GLU A C 1
ATOM 847 O O . GLU A 1 106 ? -24.382 -2.121 57.406 1.00 49.38 106 GLU A O 1
ATOM 852 N N . ARG A 1 107 ? -22.530 -2.439 58.631 1.00 51.12 107 ARG A N 1
ATOM 853 C CA . ARG A 1 107 ? -23.090 -3.466 59.505 1.00 51.12 107 ARG A CA 1
ATOM 854 C C . ARG A 1 107 ? -23.852 -2.708 60.581 1.00 51.12 107 ARG A C 1
ATOM 856 O O . ARG A 1 107 ? -23.283 -2.367 61.615 1.00 51.12 107 ARG A O 1
ATOM 863 N N . THR A 1 108 ? -25.103 -2.370 60.286 1.00 47.09 108 THR A N 1
ATOM 864 C CA . THR A 1 108 ? -26.053 -1.929 61.300 1.00 47.09 108 THR A CA 1
ATOM 865 C C . THR A 1 108 ? -26.175 -3.029 62.343 1.00 47.09 108 THR A C 1
ATOM 867 O O . THR A 1 108 ? -26.269 -4.211 62.014 1.00 47.09 108 THR A O 1
ATOM 870 N N . ALA A 1 109 ? -26.067 -2.596 63.592 1.00 53.12 109 ALA A N 1
ATOM 871 C CA . ALA A 1 109 ? -26.156 -3.389 64.797 1.00 53.12 109 ALA A CA 1
ATOM 872 C C . ALA A 1 109 ? -27.435 -4.236 64.835 1.00 53.12 109 ALA A C 1
ATOM 874 O O . ALA A 1 109 ? -28.514 -3.702 64.606 1.00 53.12 109 ALA A O 1
ATOM 875 N N . ASP A 1 110 ? -27.300 -5.504 65.218 1.00 43.50 110 ASP A N 1
ATOM 876 C CA . ASP A 1 110 ? -28.381 -6.241 65.868 1.00 43.50 110 ASP A CA 1
ATOM 877 C C . ASP A 1 110 ? -27.943 -6.497 67.312 1.00 43.50 110 ASP A C 1
ATOM 879 O O . ASP A 1 110 ? -26.959 -7.190 67.583 1.00 43.50 110 ASP A O 1
ATOM 883 N N . SER A 1 111 ? -28.624 -5.805 68.221 1.00 52.72 111 SER A N 1
ATOM 884 C CA . SER A 1 111 ? -28.659 -6.061 69.657 1.00 52.72 111 SER A CA 1
ATOM 885 C C . SER A 1 111 ? -29.963 -6.796 69.946 1.00 52.72 111 SER A C 1
ATOM 887 O O . SER A 1 111 ? -31.011 -6.214 69.690 1.00 52.72 111 SER A O 1
ATOM 889 N N . ASP A 1 112 ? -29.881 -8.041 70.418 1.00 51.12 112 ASP A N 1
ATOM 890 C CA . ASP A 1 112 ? -30.703 -8.642 71.491 1.00 51.12 112 ASP A CA 1
ATOM 891 C C . ASP A 1 112 ? -30.267 -10.096 71.754 1.00 51.12 112 ASP A C 1
ATOM 893 O O . ASP A 1 112 ? -30.079 -10.860 70.777 1.00 51.12 112 ASP A O 1
#

Organism: Sousa chinensis (NCBI:txid103600)

Radius of gyration: 29.77 Å; Cα contacts (8 Å, |Δi|>4): 81; chains: 1; bounding box: 59×28×92 Å

Foldseek 3Di:
DADDDDDPDDDDPDDAQLWDKDADPPPRDIDIFRPDNDNVVRNVVRVVVVVLVVLCVVCPCNRPVNVVVVVVVVVVVVVVVVVVVVVVVVVVVVVVVVVVVPPPDPPDDDDD

InterPro domains:
  IPR052405 Mitochondrial Translation Release Factor [PTHR46203] (32-103)

pLDDT: mean 73.5, std 15.39, range [43.5, 92.5]

Secondary structure (DSSP, 8-state):
-------SSS---------EEEE-TTT--EEEE-SSS-HHHHHHHHHHHHHHHHHHHHHGGG-HHHHHHHHHHHHHHHHHHHHHHHHHHHHHHHHHHHHHH-----------